Protein AF-D8J8R4-F1 (afdb_monomer)

pLDDT: mean 90.04, std 10.38, range [37.62, 96.25]

InterPro domains:
  IPR055547 Domain of unknown function DUF7123 [PF23438] (3-71)

Foldseek 3Di:
DDDDDLLNLVVVVLCVVQVVWKDKDFLCVCCVVSVHHSVVSVVSLVVCCVPPPQKNWDWDDPDPTIMIIIHGD

Organism: Halalkalicoccus jeotgali (strain DSM 18796 / CECT 7217 / JCM 14584 / KCTC 4019 / B3) (NCBI:txid795797)

Nearest PDB structures (foldseek):
  3r0a-assembly1_A  TM=7.017E-01  e=5.315E-02  Methanosarcina mazei
  3h0d-assembly1_B  TM=7.206E-01  e=1.004E-01  Geobacillus stearothermophilus
  8c0d-assembly1_B  TM=6.170E-01  e=1.057E+00  Homo sapiens
  3l7w-assembly1_A-2  TM=5.492E-01  e=1.363E+00  Streptococcus mutans UA159
  2hzt-assembly1_B  TM=5.598E-01  e=2.743E+00  Bacillus subtilis

Secondary structure (DSSP, 8-state):
--PPPHHHHHHHHHHHHHTTS-EEEEGGGSHHHHT--HHHHHHHHHHHHHH-SSEEEEEE-SSSS-EEEEEE-

Radius of gyration: 11.56 Å; Cα contacts (8 Å, |Δi|>4): 97; chains: 1; bounding box: 41×26×24 Å

Sequence (73 aa):
MTQESKEARLKQYLNSRAADGELYFKSKFIADDVGLSAKEIGALMVKLSDSAEDLEIEKWSYTSATTWRVSPV

Solvent-accessible surface area (backbone atoms only — not comparable to full-atom values): 4272 Å² total; per-residue (Å²): 133,85,78,78,49,74,60,56,54,46,50,53,53,50,51,67,65,21,71,88,39,72,43,77,50,42,39,71,77,47,16,76,84,66,73,40,54,38,67,56,44,52,56,45,51,58,52,40,45,77,65,44,86,64,40,46,50,45,88,42,72,95,59,103,57,59,28,34,39,35,26,62,103

Structure (mmCIF, N/CA/C/O backbone):
data_AF-D8J8R4-F1
#
_entry.id   AF-D8J8R4-F1
#
loop_
_atom_site.group_PDB
_atom_site.id
_atom_site.type_symbol
_atom_site.label_atom_id
_atom_site.label_alt_id
_atom_site.label_comp_id
_atom_site.label_asym_id
_atom_site.label_entity_id
_atom_site.label_seq_id
_atom_site.pdbx_PDB_ins_code
_atom_site.Cartn_x
_atom_site.Cartn_y
_atom_site.Cartn_z
_atom_site.occupancy
_atom_site.B_iso_or_equiv
_atom_site.auth_seq_id
_atom_site.auth_comp_id
_atom_site.auth_asym_id
_atom_site.auth_atom_id
_atom_si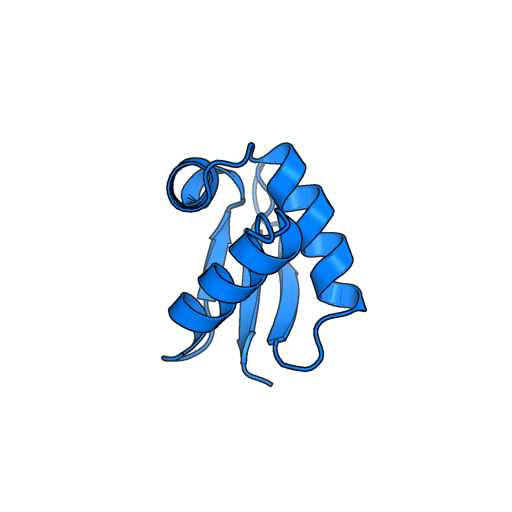te.pdbx_PDB_model_num
ATOM 1 N N . MET A 1 1 ? -26.313 5.516 0.612 1.00 37.62 1 MET A N 1
ATOM 2 C CA . MET A 1 1 ? -25.171 5.001 -0.171 1.00 37.62 1 MET A CA 1
ATOM 3 C C . MET A 1 1 ? -23.917 5.595 0.441 1.00 37.62 1 MET A C 1
ATOM 5 O O . MET A 1 1 ? -23.665 6.775 0.246 1.00 37.62 1 MET A O 1
ATOM 9 N N . THR A 1 2 ? -23.209 4.852 1.285 1.00 49.34 2 THR A N 1
ATOM 10 C CA . THR A 1 2 ? -21.940 5.312 1.862 1.00 49.34 2 THR A CA 1
ATOM 11 C C . THR A 1 2 ? -20.878 5.165 0.783 1.00 49.34 2 THR A C 1
ATOM 13 O O . THR A 1 2 ? -20.595 4.056 0.342 1.00 49.34 2 THR A O 1
ATOM 16 N N . GLN A 1 3 ? -20.360 6.284 0.286 1.00 64.50 3 GLN A N 1
ATOM 17 C CA . GLN A 1 3 ? -19.238 6.273 -0.643 1.00 64.50 3 GLN A CA 1
ATOM 18 C C . G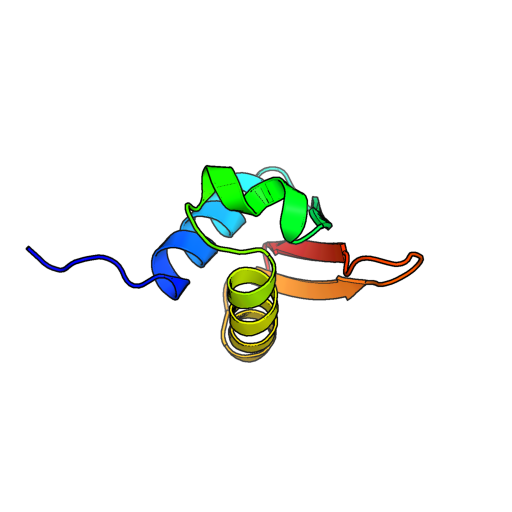LN A 1 3 ? -18.008 5.790 0.131 1.00 64.50 3 GLN A C 1
ATOM 20 O O . GLN A 1 3 ? -17.675 6.357 1.172 1.00 64.50 3 GLN A O 1
ATOM 25 N N . GLU A 1 4 ? -17.383 4.711 -0.332 1.00 78.62 4 GLU A N 1
ATOM 26 C CA . GLU A 1 4 ? -16.165 4.193 0.283 1.00 78.62 4 GLU A CA 1
ATOM 27 C C . GLU A 1 4 ? -15.067 5.271 0.257 1.00 78.62 4 GLU A C 1
ATOM 29 O O . GLU A 1 4 ? -14.895 5.985 -0.738 1.00 78.62 4 GLU A O 1
ATOM 34 N N . SER A 1 5 ? -14.341 5.433 1.368 1.00 92.38 5 SER A N 1
ATOM 35 C CA . SER A 1 5 ? -13.236 6.389 1.431 1.00 92.38 5 SER A CA 1
ATOM 36 C C . SER A 1 5 ? -12.063 5.908 0.569 1.00 92.38 5 SER A C 1
ATOM 38 O O . SER A 1 5 ? -11.867 4.713 0.358 1.00 92.38 5 SER A O 1
ATOM 40 N N . LYS A 1 6 ? -11.226 6.837 0.094 1.00 94.31 6 LYS A N 1
ATOM 41 C CA . LYS A 1 6 ? -10.016 6.499 -0.682 1.00 94.31 6 LYS A CA 1
ATOM 42 C C . LYS A 1 6 ? -9.089 5.535 0.069 1.00 94.31 6 LYS A C 1
ATOM 44 O O . LYS A 1 6 ? -8.457 4.682 -0.541 1.00 94.31 6 LYS A O 1
ATOM 49 N N . GLU A 1 7 ? -9.029 5.689 1.388 1.00 94.62 7 GLU A N 1
ATOM 50 C CA . GLU A 1 7 ? -8.263 4.832 2.288 1.00 94.62 7 GLU A CA 1
ATOM 51 C C . GLU A 1 7 ? -8.831 3.417 2.354 1.00 94.62 7 GLU A C 1
ATOM 53 O O . GLU A 1 7 ? -8.075 2.469 2.175 1.00 94.62 7 GLU A O 1
ATOM 58 N N . ALA A 1 8 ? -10.148 3.275 2.541 1.00 93.00 8 ALA A N 1
ATOM 59 C CA . ALA A 1 8 ? -10.810 1.973 2.565 1.00 93.00 8 ALA A CA 1
ATOM 60 C C . ALA A 1 8 ? -10.639 1.241 1.224 1.00 93.00 8 ALA A C 1
ATOM 62 O O . ALA A 1 8 ? -10.187 0.097 1.215 1.00 93.00 8 ALA A O 1
ATOM 63 N N . ARG A 1 9 ? -10.825 1.950 0.101 1.00 94.38 9 ARG A N 1
ATOM 64 C CA . ARG A 1 9 ? -10.600 1.398 -1.242 1.00 94.38 9 ARG A CA 1
ATOM 65 C C . ARG A 1 9 ? -9.166 0.899 -1.428 1.00 94.38 9 ARG A C 1
ATOM 67 O O . ARG A 1 9 ? -8.948 -0.192 -1.953 1.00 94.38 9 ARG A O 1
ATOM 74 N N . LEU A 1 10 ? -8.175 1.694 -1.013 1.00 95.75 10 LEU A N 1
ATOM 75 C CA . LEU A 1 10 ? -6.773 1.288 -1.096 1.00 95.75 10 LEU A CA 1
ATOM 76 C C . LEU A 1 10 ? -6.503 0.084 -0.187 1.00 95.75 10 LEU A C 1
ATOM 78 O O . LEU A 1 10 ? -5.912 -0.887 -0.640 1.00 95.75 10 LEU A O 1
ATOM 82 N N . LYS A 1 11 ? -6.980 0.106 1.059 1.00 94.75 11 LYS A N 1
ATOM 83 C CA . LYS A 1 11 ? -6.806 -0.990 2.018 1.00 94.75 11 LYS A CA 1
ATOM 84 C C . LYS A 1 11 ? -7.411 -2.302 1.512 1.00 94.75 11 LYS A C 1
ATOM 86 O O . LYS A 1 11 ? -6.769 -3.344 1.623 1.00 94.75 11 LYS A O 1
ATOM 91 N N . GLN A 1 12 ? -8.605 -2.266 0.918 1.00 94.44 12 GLN A N 1
ATOM 92 C CA . GLN A 1 12 ? -9.232 -3.446 0.320 1.00 94.44 12 GLN A CA 1
ATOM 93 C C . GLN A 1 12 ? -8.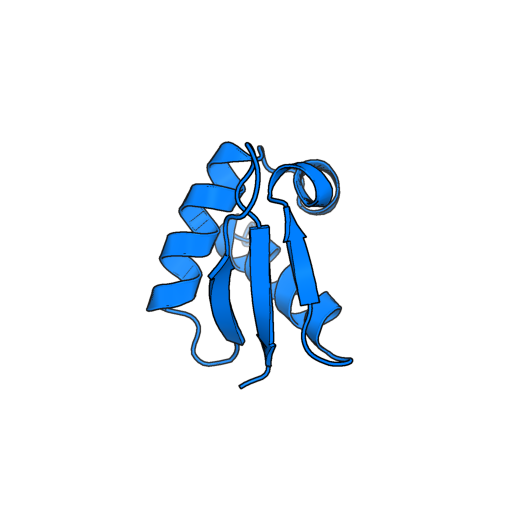401 -3.989 -0.850 1.00 94.44 12 GLN A C 1
ATOM 95 O O . GLN A 1 12 ? -8.183 -5.196 -0.945 1.00 94.44 12 GLN A O 1
ATOM 100 N N . TYR A 1 13 ? -7.898 -3.103 -1.715 1.00 94.94 13 TYR A N 1
ATOM 101 C CA . TYR A 1 13 ? -7.009 -3.487 -2.811 1.00 94.94 13 TYR A CA 1
ATOM 102 C C . TYR A 1 13 ? -5.721 -4.154 -2.301 1.00 94.94 13 TYR A C 1
ATOM 104 O O . TYR A 1 13 ? -5.327 -5.197 -2.821 1.00 94.94 13 TYR A O 1
ATOM 112 N N . LEU A 1 14 ? -5.088 -3.596 -1.264 1.00 95.19 14 LEU A N 1
ATOM 113 C CA . LEU A 1 14 ? -3.869 -4.156 -0.672 1.00 95.19 14 LEU A CA 1
ATOM 114 C C . LEU A 1 14 ? -4.111 -5.531 -0.053 1.00 95.19 14 LEU A C 1
ATOM 116 O O . LEU A 1 14 ? -3.369 -6.456 -0.362 1.00 95.19 14 LEU A O 1
ATOM 1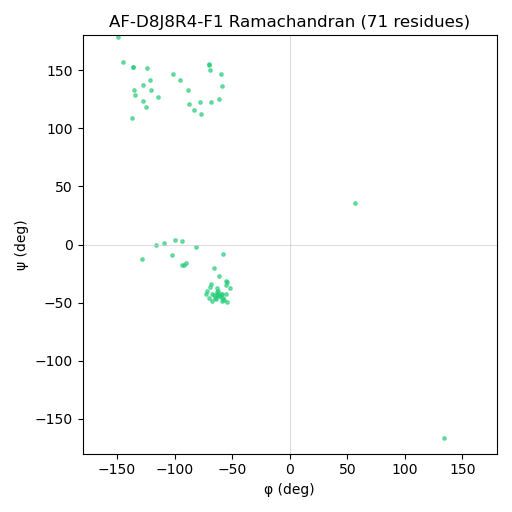20 N N . ASN A 1 15 ? -5.176 -5.680 0.737 1.00 94.50 15 ASN A N 1
ATOM 121 C CA . ASN A 1 15 ? -5.575 -6.964 1.313 1.00 94.50 15 ASN A CA 1
ATOM 122 C C . ASN A 1 15 ? -5.807 -8.025 0.234 1.00 94.50 15 ASN A C 1
ATOM 124 O O . ASN A 1 15 ? -5.280 -9.129 0.316 1.00 94.50 15 ASN A O 1
ATOM 128 N N . SER A 1 16 ? -6.553 -7.678 -0.819 1.00 94.12 16 SER A N 1
ATOM 129 C CA . SER A 1 16 ? -6.823 -8.612 -1.914 1.00 94.12 16 SER A CA 1
ATOM 130 C C . SER A 1 16 ? -5.556 -9.030 -2.646 1.00 94.12 16 SER A C 1
ATOM 132 O O . SER A 1 16 ? -5.466 -10.170 -3.089 1.00 94.12 16 SER A O 1
ATOM 134 N N . ARG A 1 17 ? -4.601 -8.116 -2.826 1.00 93.81 17 ARG A N 1
ATOM 135 C CA . ARG A 1 17 ? -3.342 -8.433 -3.494 1.00 93.81 17 ARG A CA 1
ATOM 136 C C . ARG A 1 17 ? -2.456 -9.290 -2.591 1.00 93.81 17 ARG A C 1
ATOM 138 O O . ARG A 1 17 ? -1.803 -10.194 -3.098 1.00 93.81 17 ARG A O 1
ATOM 145 N N . ALA A 1 18 ? -2.374 -8.959 -1.301 1.00 94.50 18 ALA A N 1
ATOM 146 C CA . ALA A 1 18 ? -1.449 -9.577 -0.348 1.00 94.50 18 ALA A CA 1
ATOM 147 C C . ALA A 1 18 ? -1.958 -10.925 0.190 1.00 94.50 18 ALA A C 1
ATOM 149 O O . ALA A 1 18 ? -1.259 -11.592 0.944 1.00 94.50 18 ALA A O 1
ATOM 150 N N . ALA A 1 19 ? -3.162 -11.346 -0.210 1.00 90.62 19 ALA A N 1
ATOM 151 C CA . ALA A 1 19 ? -3.779 -12.598 0.222 1.00 90.62 19 ALA A CA 1
ATOM 152 C C . ALA A 1 19 ? -2.896 -13.838 -0.025 1.00 90.62 19 ALA A C 1
ATOM 154 O O . ALA A 1 19 ? -2.928 -14.771 0.772 1.00 90.62 19 ALA A O 1
ATOM 155 N N . ASP A 1 20 ? -2.086 -13.826 -1.089 1.00 87.44 20 ASP A N 1
ATOM 156 C CA . ASP A 1 20 ? -1.195 -14.935 -1.456 1.00 87.44 20 ASP A CA 1
ATOM 157 C C . ASP A 1 20 ? 0.238 -14.785 -0.898 1.00 87.44 20 ASP A C 1
ATOM 159 O O . ASP A 1 20 ? 1.106 -15.612 -1.187 1.00 87.44 20 ASP A O 1
ATOM 163 N N . GLY A 1 21 ? 0.509 -13.739 -0.107 1.00 90.12 21 GLY A N 1
ATOM 164 C CA . GLY A 1 21 ? 1.811 -13.477 0.507 1.00 90.12 21 GLY A CA 1
ATOM 165 C C . GLY A 1 21 ? 2.278 -12.027 0.381 1.00 90.12 21 GLY A C 1
ATOM 166 O O . GLY A 1 21 ? 1.515 -11.118 0.056 1.00 90.12 21 GLY A O 1
ATOM 167 N N . GLU A 1 22 ? 3.562 -11.799 0.661 1.00 92.88 22 GLU A N 1
ATOM 168 C CA . GLU A 1 22 ? 4.146 -10.460 0.587 1.00 92.88 22 GLU A CA 1
ATOM 169 C C . GLU A 1 22 ? 4.258 -9.939 -0.851 1.00 92.88 22 GLU A C 1
ATOM 171 O O . GLU A 1 22 ? 4.460 -10.682 -1.813 1.00 92.88 22 GLU A O 1
ATOM 176 N N . LEU A 1 23 ? 4.173 -8.621 -0.994 1.00 91.88 23 LEU A N 1
ATOM 177 C CA . LEU A 1 23 ? 4.184 -7.943 -2.278 1.00 91.88 23 LEU A CA 1
ATOM 178 C C . LEU A 1 23 ? 5.071 -6.718 -2.256 1.00 91.88 23 LEU A C 1
ATOM 180 O O . LEU A 1 23 ? 5.156 -6.009 -1.255 1.00 91.88 23 LEU A O 1
ATOM 184 N N . TYR A 1 24 ? 5.589 -6.387 -3.435 1.00 93.12 24 TYR A N 1
ATOM 185 C CA . TYR A 1 24 ? 6.324 -5.158 -3.672 1.00 93.12 24 TYR A CA 1
ATOM 186 C C . TYR A 1 24 ? 5.745 -4.407 -4.863 1.00 93.12 24 TYR A C 1
ATOM 188 O O . TYR A 1 24 ? 5.691 -4.928 -5.977 1.00 93.12 24 TYR A O 1
ATOM 196 N N . PHE A 1 25 ? 5.349 -3.152 -4.664 1.00 92.94 25 PHE A N 1
ATOM 197 C CA . PHE A 1 25 ? 4.855 -2.315 -5.759 1.00 92.94 25 PHE A CA 1
ATOM 198 C C . PHE A 1 25 ? 5.260 -0.855 -5.592 1.00 92.94 25 PHE A C 1
ATOM 200 O O . PHE A 1 25 ? 5.537 -0.370 -4.499 1.00 92.94 25 PHE A O 1
ATOM 207 N N . LYS A 1 26 ? 5.283 -0.116 -6.704 1.00 92.69 26 LYS A N 1
ATOM 208 C CA . LYS A 1 26 ? 5.470 1.340 -6.691 1.00 92.69 26 LYS A CA 1
ATOM 209 C C . LYS A 1 26 ? 4.114 2.025 -6.733 1.00 92.69 26 LYS A C 1
ATOM 211 O O . LYS A 1 26 ? 3.259 1.606 -7.507 1.00 92.69 26 LYS A O 1
ATOM 216 N N . SER A 1 27 ? 3.944 3.133 -6.006 1.00 91.25 27 SER A N 1
ATOM 217 C CA . SER A 1 27 ? 2.667 3.872 -5.959 1.00 91.25 27 SER A CA 1
ATOM 218 C C . SER A 1 27 ? 2.110 4.210 -7.347 1.00 91.25 27 SER A C 1
ATOM 220 O O . SER A 1 27 ? 0.914 4.106 -7.576 1.00 91.25 27 SER A O 1
ATOM 222 N N . LYS A 1 28 ? 2.974 4.555 -8.310 1.00 90.31 28 LYS A N 1
ATOM 223 C CA . LYS A 1 28 ? 2.551 4.873 -9.684 1.00 90.31 28 LYS A CA 1
ATOM 224 C C . LYS A 1 28 ? 1.944 3.701 -10.465 1.00 90.31 28 LYS A C 1
ATOM 226 O O . LYS A 1 28 ? 1.287 3.951 -11.460 1.00 90.31 28 LYS A O 1
ATOM 231 N N . PHE A 1 29 ? 2.194 2.457 -10.062 1.00 92.69 29 PHE A N 1
ATOM 232 C CA . PHE A 1 29 ? 1.735 1.276 -10.800 1.00 92.69 29 PHE A CA 1
ATOM 233 C C . PHE A 1 29 ? 0.356 0.786 -10.374 1.00 92.69 29 PHE A C 1
ATOM 235 O O . PHE A 1 29 ? -0.245 0.020 -11.109 1.00 92.69 29 PHE A O 1
ATOM 242 N N . ILE A 1 30 ? -0.142 1.229 -9.218 1.00 93.06 30 ILE A N 1
ATOM 243 C CA . ILE A 1 30 ? -1.480 0.863 -8.725 1.00 93.06 30 ILE A CA 1
ATOM 244 C C . ILE A 1 30 ? -2.460 2.042 -8.782 1.00 93.06 30 ILE A C 1
ATOM 246 O O . ILE A 1 30 ? -3.600 1.925 -8.348 1.00 93.06 30 ILE A O 1
ATOM 250 N N . ALA A 1 31 ? -1.993 3.189 -9.286 1.00 92.69 31 ALA A N 1
ATOM 251 C CA . ALA A 1 31 ? -2.744 4.434 -9.402 1.00 92.69 31 ALA A CA 1
ATOM 252 C C . ALA A 1 31 ? -4.060 4.244 -10.161 1.00 92.69 31 ALA A C 1
ATOM 254 O O . ALA A 1 31 ? -5.123 4.605 -9.656 1.00 92.69 31 ALA A O 1
ATOM 255 N N . ASP A 1 32 ? -3.987 3.601 -11.323 1.00 92.31 32 ASP A N 1
ATOM 256 C CA . ASP A 1 32 ? -5.146 3.380 -12.182 1.00 92.31 32 ASP A CA 1
ATOM 257 C C . ASP A 1 32 ? -6.105 2.336 -11.581 1.00 92.31 32 ASP A C 1
ATOM 259 O O . ASP A 1 32 ? -7.315 2.566 -11.553 1.00 92.31 32 ASP A O 1
ATOM 263 N N . ASP A 1 33 ? -5.575 1.258 -10.988 1.00 91.44 33 ASP A N 1
ATOM 264 C CA . ASP A 1 33 ? -6.359 0.185 -10.349 1.00 91.44 33 ASP A CA 1
ATOM 265 C C . ASP A 1 33 ? -7.258 0.725 -9.219 1.00 91.44 33 ASP A C 1
ATOM 267 O O . ASP A 1 33 ? -8.440 0.380 -9.089 1.00 91.44 33 ASP A O 1
ATOM 271 N N . VAL A 1 34 ? -6.717 1.635 -8.405 1.00 93.19 34 VAL A N 1
ATOM 272 C CA . VAL A 1 34 ? -7.438 2.243 -7.275 1.00 93.19 34 VAL A CA 1
ATOM 273 C C . VAL A 1 34 ? -7.992 3.635 -7.586 1.00 93.19 34 VAL A C 1
ATOM 275 O O . VAL A 1 34 ? -8.611 4.249 -6.719 1.00 93.19 34 VAL A O 1
ATOM 278 N N . GLY A 1 35 ? -7.852 4.121 -8.824 1.00 94.00 35 GLY A N 1
ATOM 279 C CA . GLY A 1 35 ? -8.351 5.429 -9.259 1.00 94.00 35 GLY A CA 1
ATOM 280 C C . GLY A 1 35 ? -7.818 6.598 -8.425 1.00 94.00 35 GLY A C 1
ATOM 281 O O . GLY A 1 35 ? -8.561 7.541 -8.147 1.00 94.00 35 GLY A O 1
ATOM 282 N N . LEU A 1 36 ? -6.563 6.513 -7.982 1.00 94.94 36 LEU A N 1
ATOM 283 C CA . LEU A 1 36 ? -5.875 7.517 -7.171 1.00 94.94 36 LEU A CA 1
ATOM 284 C C . LEU A 1 36 ? -4.587 7.952 -7.856 1.00 94.94 36 LEU A C 1
ATOM 286 O O . LEU A 1 36 ? -3.933 7.171 -8.535 1.00 94.94 36 LEU A O 1
ATOM 290 N N . SER A 1 37 ? -4.141 9.179 -7.611 1.00 94.69 37 SER A N 1
ATOM 291 C CA . SER A 1 37 ? -2.800 9.573 -8.038 1.00 94.69 37 SER A CA 1
ATOM 292 C C . SER A 1 37 ? -1.713 8.861 -7.220 1.00 94.69 37 SER A C 1
ATOM 294 O O . SER A 1 37 ? -1.890 8.533 -6.044 1.00 94.69 37 SER A O 1
ATOM 296 N N . ALA A 1 38 ? -0.518 8.716 -7.802 1.00 92.19 38 ALA A N 1
ATOM 297 C CA . ALA A 1 38 ? 0.648 8.180 -7.092 1.00 92.19 38 ALA A CA 1
ATOM 298 C C . ALA A 1 38 ? 0.966 8.954 -5.793 1.00 92.19 38 ALA A C 1
ATOM 300 O O . ALA A 1 38 ? 1.458 8.371 -4.827 1.00 92.19 38 ALA A O 1
ATOM 301 N N . LYS A 1 39 ? 0.666 10.262 -5.765 1.00 92.38 39 LYS A N 1
ATOM 302 C CA . LYS A 1 39 ? 0.833 11.127 -4.590 1.00 92.38 39 LYS A CA 1
ATOM 303 C C . LYS A 1 39 ? -0.172 10.790 -3.488 1.00 92.38 39 LYS A C 1
ATOM 305 O O . LYS A 1 39 ? 0.223 10.686 -2.331 1.00 92.38 39 LYS A O 1
ATOM 310 N N . GLU A 1 40 ? -1.445 10.616 -3.840 1.00 95.56 40 GLU A N 1
ATOM 311 C CA . GLU A 1 40 ? -2.488 10.221 -2.885 1.00 95.56 40 GLU A CA 1
ATOM 312 C C . GLU A 1 40 ? -2.206 8.842 -2.301 1.00 95.56 40 GLU A C 1
ATOM 314 O O . GLU A 1 40 ? -2.281 8.678 -1.088 1.00 95.56 40 GLU A O 1
ATOM 319 N N . ILE A 1 41 ? -1.792 7.885 -3.135 1.00 95.19 41 ILE A N 1
ATOM 320 C CA . ILE A 1 41 ? -1.371 6.563 -2.664 1.00 95.19 41 ILE A CA 1
ATOM 321 C C . ILE A 1 41 ? -0.207 6.698 -1.692 1.00 95.19 41 ILE A C 1
ATOM 323 O O . ILE A 1 41 ? -0.266 6.135 -0.612 1.00 95.19 41 ILE A O 1
ATOM 327 N N . GLY A 1 42 ? 0.833 7.468 -2.027 1.00 93.69 42 GLY A N 1
ATOM 328 C CA . GLY A 1 42 ? 1.967 7.673 -1.124 1.00 93.69 42 GLY A CA 1
ATOM 329 C C . GLY A 1 42 ? 1.552 8.205 0.253 1.00 93.69 42 GLY A C 1
ATOM 330 O O . GLY A 1 42 ? 2.036 7.706 1.263 1.00 93.69 42 GLY A O 1
ATOM 331 N N . ALA A 1 43 ? 0.632 9.173 0.302 1.00 94.69 43 ALA A N 1
ATOM 332 C CA . ALA A 1 43 ? 0.117 9.719 1.558 1.00 94.69 43 ALA A CA 1
ATOM 333 C C . ALA A 1 43 ? -0.730 8.701 2.342 1.00 94.69 43 ALA A C 1
ATOM 335 O O . ALA A 1 43 ? -0.581 8.580 3.555 1.00 94.69 43 ALA A O 1
ATOM 336 N N . LEU A 1 44 ? -1.594 7.952 1.652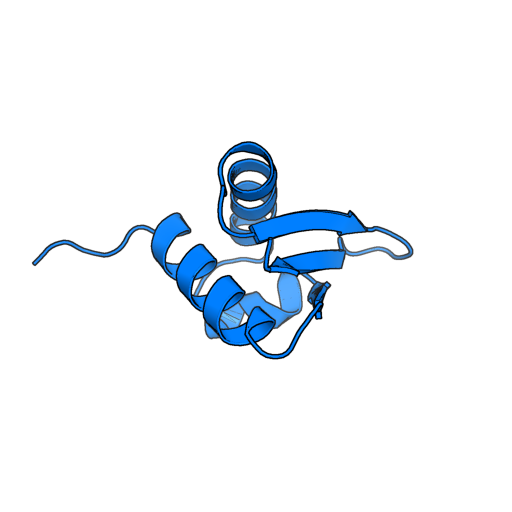 1.00 96.19 44 LEU A N 1
ATOM 337 C CA . LEU A 1 44 ? -2.428 6.926 2.278 1.00 96.19 44 LEU A CA 1
ATOM 338 C C . LEU A 1 44 ? -1.610 5.729 2.763 1.00 96.19 44 LEU A C 1
ATOM 340 O O . LEU A 1 44 ? -1.910 5.208 3.824 1.00 96.19 44 LEU A O 1
ATOM 344 N N . MET A 1 45 ? -0.563 5.325 2.042 1.00 95.25 45 MET A N 1
ATOM 345 C CA . MET A 1 45 ? 0.333 4.242 2.458 1.00 95.25 45 MET A CA 1
ATOM 346 C C . MET A 1 45 ? 1.053 4.571 3.767 1.00 95.25 45 MET A C 1
ATOM 348 O O . MET A 1 45 ? 1.143 3.704 4.623 1.00 95.25 45 MET A O 1
ATOM 352 N N . VAL A 1 46 ? 1.502 5.821 3.956 1.00 94.75 46 VAL A N 1
ATOM 353 C CA . VAL A 1 46 ? 2.069 6.280 5.242 1.00 94.75 46 VAL A CA 1
ATOM 354 C C . VAL A 1 46 ? 1.024 6.223 6.356 1.00 94.75 46 VAL A C 1
ATOM 356 O O . VAL A 1 46 ? 1.318 5.813 7.468 1.00 94.75 46 VAL A O 1
ATOM 359 N N . LYS A 1 47 ? -0.220 6.619 6.073 1.00 95.19 47 LYS A N 1
ATOM 360 C CA . LYS A 1 47 ? -1.284 6.527 7.077 1.00 95.19 47 LYS A CA 1
ATOM 361 C C . LYS A 1 47 ? -1.605 5.069 7.426 1.00 95.19 47 LYS A C 1
ATOM 363 O O . LYS A 1 47 ? -1.791 4.745 8.594 1.00 95.19 47 LYS A O 1
ATOM 368 N N . LEU A 1 48 ? -1.685 4.200 6.421 1.00 95.25 48 LEU A N 1
ATOM 369 C CA . LEU A 1 48 ? -1.991 2.784 6.596 1.00 95.25 48 LEU A CA 1
ATOM 370 C C . LEU A 1 48 ? -0.851 2.042 7.299 1.00 95.25 48 LEU A C 1
ATOM 372 O O . LEU A 1 48 ? -1.153 1.178 8.106 1.00 95.25 48 LEU A O 1
ATOM 376 N N . SER A 1 49 ? 0.419 2.403 7.084 1.00 94.75 49 SER A N 1
ATOM 377 C CA 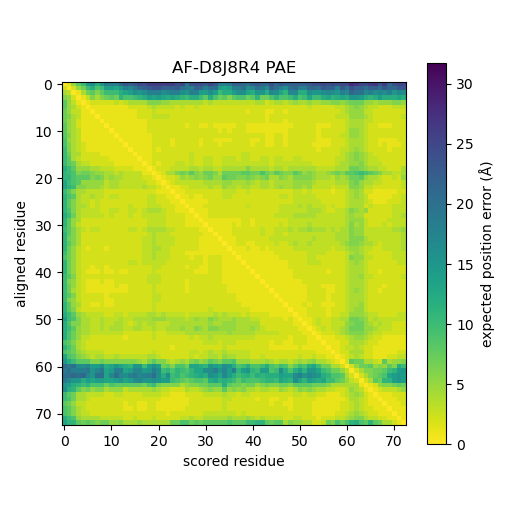. SER A 1 49 ? 1.529 1.794 7.833 1.00 94.75 49 SER A CA 1
ATOM 378 C C . SER A 1 49 ? 1.445 2.030 9.339 1.00 94.75 49 SER A C 1
ATOM 380 O O . SER A 1 49 ? 1.927 1.203 10.101 1.00 94.75 49 SER A O 1
ATOM 382 N N . ASP A 1 50 ? 0.807 3.123 9.764 1.00 93.75 50 ASP A N 1
ATOM 383 C CA . ASP A 1 50 ? 0.645 3.455 11.183 1.00 93.75 50 ASP A CA 1
ATOM 384 C C . ASP A 1 50 ? -0.677 2.937 11.781 1.00 93.75 50 ASP A C 1
ATOM 386 O O . ASP A 1 50 ? -0.824 2.906 13.001 1.00 93.75 50 ASP A O 1
ATOM 390 N N . SER A 1 51 ? -1.670 2.589 10.951 1.00 92.75 51 SER A N 1
ATOM 391 C CA . SER A 1 51 ? -3.052 2.334 11.404 1.00 92.75 51 SER A CA 1
ATOM 392 C C . SER A 1 51 ? -3.668 1.012 10.947 1.00 92.75 51 SER A C 1
ATOM 394 O O . SER A 1 51 ? -4.732 0.644 11.445 1.00 92.75 51 SER A O 1
ATOM 396 N N . ALA A 1 52 ? -3.060 0.301 9.995 1.00 92.06 52 ALA A N 1
ATOM 397 C CA . ALA A 1 52 ? -3.528 -1.015 9.585 1.00 92.06 52 ALA A CA 1
ATOM 398 C C . ALA A 1 52 ? -3.088 -2.070 10.612 1.00 92.06 52 ALA A C 1
ATOM 400 O O . ALA A 1 52 ? -1.904 -2.225 10.883 1.00 92.06 52 ALA A O 1
ATOM 401 N N . GLU A 1 53 ? -4.053 -2.795 11.174 1.00 92.12 53 GLU A N 1
ATOM 402 C CA . GLU A 1 53 ? -3.808 -3.895 12.122 1.00 92.12 53 GLU A CA 1
ATOM 403 C C . GLU A 1 53 ? -3.696 -5.261 11.417 1.00 92.12 53 GLU A C 1
ATOM 405 O O . GLU A 1 53 ? -3.195 -6.223 11.983 1.00 92.12 53 GLU A O 1
ATOM 410 N N . ASP A 1 54 ? -4.185 -5.338 10.180 1.00 93.25 54 ASP A N 1
ATOM 411 C CA . ASP A 1 54 ? -4.301 -6.525 9.326 1.00 93.25 54 ASP A CA 1
ATOM 412 C C . ASP A 1 54 ? -3.209 -6.612 8.247 1.00 93.25 54 ASP A C 1
ATOM 414 O O . ASP A 1 54 ? -3.095 -7.627 7.562 1.00 93.25 54 ASP A O 1
ATOM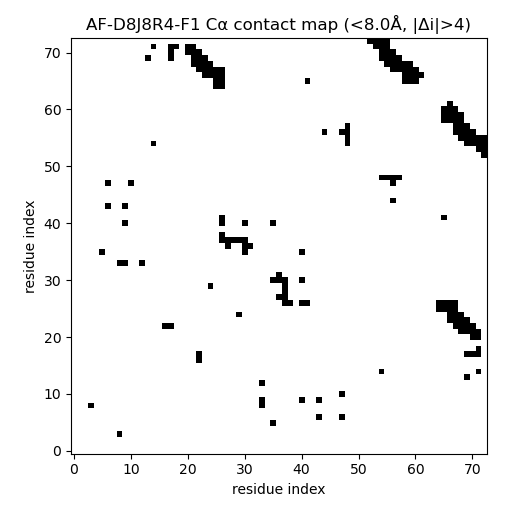 418 N N . LEU A 1 55 ? -2.414 -5.552 8.078 1.00 95.19 55 LEU A N 1
ATOM 419 C CA . LEU A 1 55 ? -1.347 -5.477 7.084 1.00 95.19 55 LEU A CA 1
ATOM 420 C C . LEU A 1 55 ? -0.080 -4.894 7.703 1.00 95.19 55 LEU A C 1
ATOM 422 O O . LEU A 1 55 ? -0.115 -3.827 8.310 1.00 95.19 55 LEU A O 1
ATOM 426 N N . GLU A 1 56 ? 1.051 -5.538 7.447 1.00 95.56 56 GLU A N 1
ATOM 427 C CA . GLU A 1 56 ? 2.368 -4.950 7.653 1.00 95.56 56 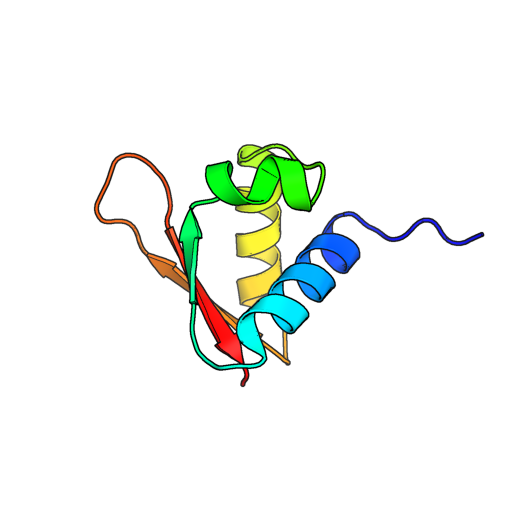GLU A CA 1
ATOM 428 C C . GLU A 1 56 ? 2.763 -4.189 6.381 1.00 95.56 56 GLU A C 1
ATOM 430 O O . GLU A 1 56 ? 2.797 -4.748 5.280 1.00 95.56 56 GLU A O 1
ATOM 435 N N . ILE A 1 57 ? 3.017 -2.885 6.514 1.00 96.12 57 ILE A N 1
ATOM 436 C CA . ILE A 1 57 ? 3.330 -1.997 5.390 1.00 96.12 57 ILE A CA 1
ATOM 437 C C . ILE A 1 57 ? 4.653 -1.294 5.662 1.00 96.12 57 ILE A C 1
ATOM 439 O O . ILE A 1 57 ? 4.763 -0.479 6.575 1.00 96.12 57 ILE A O 1
ATOM 443 N N . GLU A 1 58 ? 5.638 -1.524 4.796 1.00 94.69 58 GLU A N 1
ATOM 444 C CA . GLU A 1 58 ? 6.944 -0.881 4.897 1.00 94.69 58 GLU A CA 1
ATOM 445 C C . GLU A 1 58 ? 7.285 -0.076 3.648 1.00 94.69 58 GLU A C 1
ATOM 447 O O . GLU A 1 58 ? 7.063 -0.478 2.500 1.00 94.69 58 GLU A O 1
ATOM 452 N N . LYS A 1 59 ? 7.923 1.071 3.872 1.00 93.06 59 LYS A N 1
ATOM 453 C CA . LYS A 1 59 ? 8.464 1.901 2.802 1.00 93.0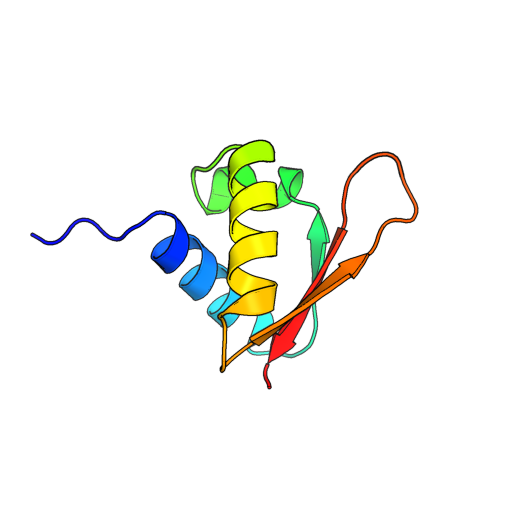6 59 LYS A CA 1
ATOM 454 C C . LYS A 1 59 ? 9.843 1.393 2.383 1.00 93.06 59 LYS A C 1
ATOM 456 O O . LYS A 1 59 ? 10.804 1.520 3.134 1.00 93.06 59 LYS A O 1
ATOM 461 N N . TRP A 1 60 ? 9.972 0.922 1.146 1.00 89.25 60 TRP A N 1
ATOM 462 C CA . TRP A 1 60 ? 11.240 0.501 0.542 1.00 89.25 60 TRP A CA 1
ATOM 463 C C . TRP A 1 60 ? 11.627 1.424 -0.625 1.00 89.25 60 TRP A C 1
ATOM 465 O O . TRP A 1 60 ? 10.870 1.646 -1.570 1.00 89.25 60 TRP A O 1
ATOM 475 N N . SER A 1 61 ? 12.834 1.987 -0.625 1.00 79.19 61 SER A N 1
ATOM 476 C CA . SER A 1 61 ? 13.278 2.861 -1.722 1.00 79.19 61 SER A CA 1
ATOM 477 C C . SER A 1 61 ? 14.710 2.576 -2.152 1.00 79.19 61 SER A C 1
ATOM 479 O O . SER A 1 61 ? 15.647 2.952 -1.461 1.00 79.19 61 SER A O 1
ATOM 481 N N . TYR A 1 62 ? 14.858 1.990 -3.342 1.00 65.06 62 TYR A N 1
ATOM 482 C CA . TYR A 1 62 ? 16.149 1.767 -4.012 1.00 65.06 62 TYR A CA 1
ATOM 483 C C . TYR A 1 62 ? 16.290 2.536 -5.342 1.00 65.06 62 TYR A C 1
ATOM 485 O O . TYR A 1 62 ? 17.298 2.425 -6.027 1.00 65.06 62 TYR A O 1
ATOM 493 N N . THR A 1 63 ? 15.269 3.301 -5.752 1.00 67.38 63 THR A N 1
ATOM 494 C CA . THR A 1 63 ? 15.206 4.018 -7.047 1.00 67.38 63 THR A CA 1
ATOM 495 C C . THR A 1 63 ? 14.391 5.312 -6.904 1.00 67.38 63 THR A C 1
ATOM 497 O O . THR A 1 63 ? 13.825 5.564 -5.843 1.00 67.38 63 THR A O 1
ATOM 500 N N . SER A 1 64 ? 14.262 6.103 -7.976 1.00 74.56 64 SER A N 1
ATOM 501 C CA . SER A 1 64 ? 13.559 7.402 -8.017 1.00 74.56 64 SER A CA 1
ATOM 502 C C . SER A 1 64 ? 12.071 7.391 -7.620 1.00 74.56 64 SER A C 1
ATOM 504 O O . SER A 1 64 ? 11.473 8.454 -7.478 1.00 74.56 64 SER A O 1
ATOM 506 N N . ALA A 1 65 ? 11.459 6.219 -7.432 1.00 77.19 65 ALA A N 1
ATOM 507 C CA . ALA A 1 65 ? 10.071 6.073 -7.008 1.00 77.19 65 ALA A CA 1
ATOM 508 C C . ALA A 1 65 ? 9.957 5.155 -5.785 1.00 77.19 65 ALA A C 1
ATOM 510 O O . ALA A 1 65 ? 10.564 4.076 -5.753 1.00 77.19 65 ALA A O 1
ATOM 511 N N . THR A 1 66 ? 9.126 5.564 -4.821 1.00 86.06 66 THR A N 1
ATOM 512 C CA . THR A 1 66 ? 8.844 4.812 -3.593 1.00 86.06 66 THR A CA 1
ATOM 513 C C . THR A 1 66 ? 8.220 3.464 -3.922 1.00 86.06 66 THR A C 1
ATOM 515 O O . THR A 1 66 ? 7.229 3.387 -4.653 1.00 86.06 66 THR A O 1
ATOM 518 N N . THR A 1 67 ? 8.843 2.412 -3.402 1.00 92.44 67 THR A N 1
ATOM 519 C CA . THR A 1 67 ? 8.325 1.047 -3.422 1.00 92.44 67 THR A CA 1
ATOM 520 C C . THR A 1 67 ? 7.756 0.766 -2.035 1.00 92.44 67 THR A C 1
ATOM 522 O O . THR A 1 67 ? 8.226 1.310 -1.037 1.00 92.44 67 THR A O 1
ATOM 525 N N . TRP A 1 68 ? 6.711 -0.031 -1.972 1.00 94.81 68 TRP A N 1
ATOM 526 C CA . TRP A 1 68 ? 6.097 -0.447 -0.726 1.00 94.81 68 TRP A CA 1
ATOM 527 C C . TRP A 1 68 ? 6.165 -1.954 -0.661 1.00 94.81 68 TRP A C 1
ATOM 529 O O . TRP A 1 68 ? 5.850 -2.604 -1.659 1.00 94.81 68 TRP A O 1
ATOM 539 N N . ARG A 1 69 ? 6.602 -2.466 0.485 1.00 95.56 69 ARG A N 1
ATOM 540 C CA . ARG A 1 69 ? 6.393 -3.851 0.881 1.00 95.56 69 ARG A CA 1
ATOM 541 C C . ARG A 1 69 ? 5.059 -3.911 1.609 1.00 95.56 69 ARG A C 1
ATOM 543 O O . ARG A 1 69 ? 4.805 -3.059 2.459 1.00 95.56 69 ARG A O 1
ATOM 550 N N . VAL A 1 70 ? 4.219 -4.873 1.259 1.00 96.25 70 VAL A N 1
ATOM 551 C CA . VAL A 1 70 ? 2.961 -5.132 1.963 1.00 96.25 70 VAL A CA 1
ATOM 552 C C . VAL A 1 70 ? 2.829 -6.628 2.181 1.00 96.25 70 VAL A C 1
ATOM 554 O O . VAL A 1 70 ? 2.948 -7.384 1.219 1.00 96.25 70 VAL A O 1
ATOM 557 N N . SER A 1 71 ? 2.565 -7.044 3.413 1.00 96.06 71 SER A N 1
ATOM 558 C CA . SER A 1 71 ? 2.284 -8.434 3.774 1.00 96.06 71 SER A CA 1
ATOM 559 C C . SER A 1 71 ? 1.098 -8.516 4.734 1.00 96.06 71 SER A C 1
ATOM 561 O O . SER A 1 71 ? 0.855 -7.562 5.475 1.00 96.06 71 SER A O 1
ATOM 563 N N . PRO A 1 72 ? 0.352 -9.632 4.742 1.00 94.06 72 PRO A N 1
ATOM 564 C CA . PRO A 1 72 ? -0.580 -9.920 5.827 1.00 94.06 72 PRO A CA 1
ATOM 565 C C . PRO A 1 72 ? 0.166 -10.010 7.164 1.00 94.06 72 PRO A C 1
ATOM 567 O O . PRO A 1 72 ? 1.321 -10.449 7.183 1.00 94.06 72 PRO A O 1
ATOM 570 N N . VAL A 1 73 ? -0.495 -9.599 8.249 1.00 88.38 73 VAL A N 1
ATOM 571 C CA . VAL A 1 73 ? -0.039 -9.847 9.632 1.00 88.38 73 VAL A CA 1
ATOM 572 C C . VAL A 1 73 ? -0.339 -11.286 10.047 1.00 88.38 73 VAL A C 1
ATOM 574 O O . VAL A 1 73 ? -1.413 -11.801 9.660 1.00 88.38 73 VAL A O 1
#

Mean predicted aligned error: 4.05 Å